Protein AF-A0A183T7M1-F1 (afdb_monomer_lite)

Radius of gyration: 22.9 Å; chains: 1; bounding box: 34×52×51 Å

Structure (mmCIF, N/CA/C/O backbone):
data_AF-A0A183T7M1-F1
#
_entry.id   AF-A0A183T7M1-F1
#
loop_
_atom_site.group_PDB
_atom_site.id
_atom_site.type_symbol
_atom_site.label_atom_id
_atom_site.label_alt_id
_atom_site.label_comp_id
_atom_site.label_asym_id
_atom_site.label_entity_id
_atom_site.label_seq_id
_atom_site.pdbx_PDB_ins_code
_atom_site.Cartn_x
_atom_site.Cartn_y
_atom_site.Cartn_z
_atom_site.occupancy
_atom_site.B_iso_or_equiv
_atom_site.auth_seq_id
_atom_site.auth_comp_id
_atom_site.auth_asym_id
_atom_site.auth_atom_id
_atom_site.pdbx_PDB_model_num
ATOM 1 N N . MET A 1 1 ? 21.894 -42.825 24.749 1.00 41.03 1 MET A N 1
ATOM 2 C CA . MET A 1 1 ? 21.998 -41.431 24.271 1.00 41.03 1 MET A CA 1
ATOM 3 C C . MET A 1 1 ? 21.369 -41.376 22.897 1.00 41.03 1 MET A C 1
ATOM 5 O O . MET A 1 1 ? 21.943 -41.913 21.964 1.00 41.03 1 MET A O 1
ATOM 9 N N . ALA A 1 2 ? 20.158 -40.844 22.791 1.00 41.00 2 ALA A N 1
ATOM 10 C CA . ALA A 1 2 ? 19.482 -40.695 21.511 1.00 41.00 2 ALA A CA 1
ATOM 11 C C . ALA A 1 2 ? 18.514 -39.526 21.617 1.00 41.00 2 ALA A C 1
ATOM 13 O O . ALA A 1 2 ? 17.634 -39.561 22.469 1.00 41.00 2 ALA A O 1
ATOM 14 N N . LEU A 1 3 ? 18.673 -38.531 20.750 1.00 40.69 3 LEU A N 1
ATOM 15 C CA . LEU A 1 3 ? 17.565 -37.701 20.292 1.00 40.69 3 LEU A CA 1
ATOM 16 C C . LEU A 1 3 ? 17.800 -37.372 18.809 1.00 40.69 3 LEU A C 1
ATOM 18 O O . LEU A 1 3 ? 18.567 -36.460 18.508 1.00 40.69 3 LEU A O 1
ATOM 22 N N . PRO A 1 4 ? 17.165 -38.108 17.879 1.00 54.69 4 PRO A N 1
ATOM 23 C CA . PRO A 1 4 ? 17.027 -37.706 16.492 1.00 54.69 4 PRO A CA 1
ATOM 24 C C . PRO A 1 4 ? 15.612 -37.158 16.285 1.00 54.69 4 PRO A C 1
ATOM 26 O O . PRO A 1 4 ? 14.655 -37.920 16.203 1.00 54.69 4 PRO A O 1
ATOM 29 N N . TRP A 1 5 ? 15.469 -35.837 16.199 1.00 39.09 5 TRP A N 1
ATOM 30 C CA . TRP A 1 5 ? 14.213 -35.211 15.775 1.00 39.09 5 TRP A CA 1
ATOM 31 C C . TRP A 1 5 ? 14.512 -33.998 14.892 1.00 39.09 5 TRP A C 1
ATOM 33 O O . TRP A 1 5 ? 14.268 -32.854 15.256 1.00 39.09 5 TRP A O 1
ATOM 43 N N . LEU A 1 6 ? 15.062 -34.259 13.709 1.00 50.03 6 LEU A N 1
ATOM 44 C CA . LEU A 1 6 ? 14.758 -33.457 12.529 1.00 50.03 6 LEU A CA 1
ATOM 45 C C . LEU A 1 6 ? 13.680 -34.235 11.777 1.00 50.03 6 LEU A C 1
ATOM 47 O O . LEU A 1 6 ? 13.978 -35.189 11.067 1.00 50.03 6 LEU A O 1
ATOM 51 N N . SER A 1 7 ? 12.419 -33.868 11.982 1.00 41.03 7 SER A N 1
ATOM 52 C CA . SER A 1 7 ? 11.362 -34.215 11.038 1.00 41.03 7 SER A CA 1
ATOM 53 C C . SER A 1 7 ? 10.283 -33.143 11.059 1.00 41.03 7 SER A C 1
ATOM 55 O O . SER A 1 7 ? 9.550 -32.989 12.030 1.00 41.03 7 SER A O 1
ATOM 57 N N . ALA A 1 8 ? 10.324 -32.366 9.979 1.00 42.62 8 ALA A N 1
ATOM 58 C CA . ALA A 1 8 ? 9.247 -31.739 9.228 1.00 42.62 8 ALA A CA 1
ATOM 59 C C . ALA A 1 8 ? 7.972 -31.246 9.943 1.00 42.62 8 ALA A C 1
ATOM 61 O O . ALA A 1 8 ? 7.255 -31.977 10.617 1.00 42.62 8 ALA A O 1
ATOM 62 N N . SER A 1 9 ? 7.599 -30.031 9.531 1.00 48.28 9 SER A N 1
ATOM 63 C CA . SER A 1 9 ? 6.230 -29.505 9.484 1.00 48.28 9 SER A CA 1
ATOM 64 C C . SER A 1 9 ? 5.632 -28.975 10.779 1.00 48.28 9 SER A C 1
ATOM 66 O O . SER A 1 9 ? 4.761 -29.612 11.351 1.00 48.28 9 SER A O 1
ATOM 68 N N . VAL A 1 10 ? 5.923 -27.713 11.113 1.00 45.53 10 VAL A N 1
ATOM 69 C CA . VAL A 1 10 ? 4.888 -26.829 11.686 1.00 45.53 10 VAL A CA 1
ATOM 70 C C . VAL A 1 10 ? 5.092 -25.382 11.226 1.00 45.53 10 VAL A C 1
ATOM 72 O O . VAL A 1 10 ? 5.360 -24.500 12.022 1.00 45.53 10 VAL A O 1
ATOM 75 N N . PHE A 1 11 ? 4.930 -25.115 9.933 1.00 42.41 11 PHE A N 1
ATOM 76 C CA . PHE A 1 11 ? 4.364 -23.830 9.501 1.00 42.41 11 PHE A CA 1
ATOM 77 C C . PHE A 1 11 ? 3.364 -24.096 8.378 1.00 42.41 11 PHE A C 1
ATOM 79 O O . PHE A 1 11 ? 3.453 -23.583 7.269 1.00 42.41 11 PHE A O 1
ATOM 86 N N . SER A 1 12 ? 2.393 -24.965 8.671 1.00 36.03 12 SER A N 1
ATOM 87 C CA . SER A 1 12 ? 1.167 -25.000 7.888 1.00 36.03 12 SER A CA 1
ATOM 88 C C . SER A 1 12 ? 0.314 -23.820 8.338 1.00 36.03 12 SER A C 1
ATOM 90 O O . SER A 1 12 ? -0.169 -23.792 9.468 1.00 36.03 12 SER A O 1
ATOM 92 N N . VAL A 1 13 ? 0.095 -22.860 7.439 1.00 43.84 13 VAL A N 1
ATOM 93 C CA . VAL A 1 13 ? -0.774 -21.680 7.630 1.00 43.84 13 VAL A CA 1
ATOM 94 C C . VAL A 1 13 ? -2.207 -22.066 8.062 1.00 43.84 13 VAL A C 1
ATOM 96 O O . VAL A 1 13 ? -2.967 -21.240 8.558 1.00 43.84 13 VAL A O 1
ATOM 99 N N . LYS A 1 14 ? -2.572 -23.352 7.973 1.00 35.84 14 LYS A N 1
ATOM 100 C CA . LYS A 1 14 ? -3.850 -23.914 8.429 1.00 35.84 14 LYS A CA 1
ATOM 101 C C . LYS A 1 14 ? -3.980 -24.077 9.953 1.00 35.84 14 LYS A C 1
ATOM 103 O O . LYS A 1 14 ? -5.064 -24.426 10.411 1.00 35.84 14 LYS A O 1
ATOM 108 N N . SER A 1 15 ? -2.934 -23.843 10.753 1.00 39.94 15 SER A N 1
ATOM 109 C CA . SER A 1 15 ? -3.007 -24.013 12.217 1.00 39.94 15 SER A CA 1
ATOM 110 C C . SER A 1 15 ? -3.327 -22.743 13.006 1.00 39.94 15 SER A C 1
ATOM 112 O O . SER A 1 15 ? -3.359 -22.802 14.237 1.00 39.94 15 SER A O 1
ATOM 114 N N . LEU A 1 16 ? -3.574 -21.606 12.349 1.00 45.69 16 LEU A N 1
ATOM 115 C CA . LEU A 1 16 ? -4.016 -20.386 13.026 1.00 45.69 16 LEU A CA 1
ATOM 116 C C . LEU A 1 16 ? -5.471 -20.553 13.489 1.00 45.69 16 LEU A C 1
ATOM 118 O O . LEU A 1 16 ? -6.417 -20.113 12.840 1.00 45.69 16 LEU A O 1
ATOM 122 N N . ARG A 1 17 ? -5.658 -21.234 14.624 1.00 45.62 17 ARG A N 1
ATOM 123 C CA . ARG A 1 17 ? -6.934 -21.230 15.338 1.00 45.62 17 ARG A CA 1
ATOM 124 C C . ARG A 1 17 ? -7.115 -19.848 15.972 1.00 45.62 17 ARG A C 1
ATOM 126 O O . ARG A 1 17 ? -6.200 -19.390 16.662 1.00 45.62 17 ARG A O 1
ATOM 133 N N . PRO A 1 18 ? -8.275 -19.194 15.813 1.00 40.81 18 PRO A N 1
ATOM 134 C CA . PRO A 1 18 ? -8.547 -17.964 16.535 1.00 40.81 18 PRO A CA 1
ATOM 135 C C . PRO A 1 18 ? -8.585 -18.282 18.035 1.00 40.81 18 PRO A C 1
ATOM 137 O O . PRO A 1 18 ? -9.464 -19.010 18.487 1.00 40.81 18 PRO A O 1
ATOM 140 N N . GLY A 1 19 ? -7.609 -17.773 18.792 1.00 42.72 19 GLY A N 1
ATOM 141 C CA . GLY A 1 19 ? -7.591 -17.857 20.258 1.00 42.72 19 GLY A CA 1
ATOM 142 C C . GLY A 1 19 ? -6.371 -18.519 20.905 1.00 42.72 19 GLY A C 1
ATOM 143 O O . GLY A 1 19 ? -6.290 -18.510 22.127 1.00 42.72 19 GLY A O 1
ATOM 144 N N . ILE A 1 20 ? -5.402 -19.048 20.150 1.00 47.41 20 ILE A N 1
ATOM 145 C CA . ILE A 1 20 ? -4.121 -19.503 20.722 1.00 47.41 20 ILE A CA 1
ATOM 146 C C . ILE A 1 20 ? -2.989 -18.837 19.945 1.00 47.41 20 ILE A C 1
ATOM 148 O O . ILE A 1 20 ? -2.5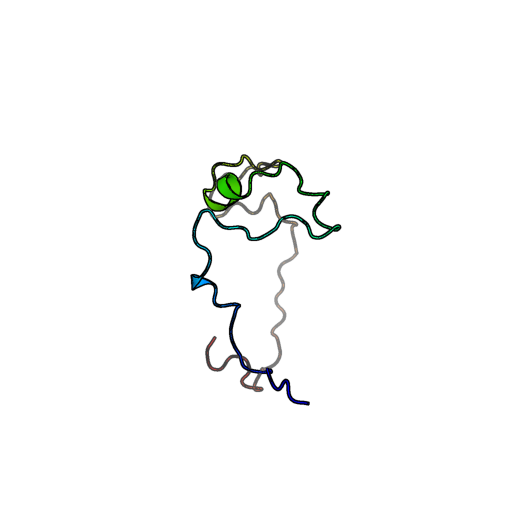26 -19.352 18.933 1.00 47.41 20 ILE A O 1
ATOM 152 N N . PHE A 1 21 ? -2.540 -17.683 20.434 1.00 54.31 21 PHE A N 1
ATOM 153 C CA . PHE A 1 21 ? -1.154 -17.270 20.243 1.00 54.31 21 PHE A CA 1
ATOM 154 C C . PHE A 1 21 ? -0.379 -17.885 21.412 1.00 54.31 21 PHE A C 1
ATOM 156 O O . PHE A 1 21 ? -0.495 -17.388 22.537 1.00 54.31 21 PHE A O 1
ATOM 163 N N . PRO A 1 22 ? 0.316 -19.017 21.222 1.00 44.56 22 PRO A N 1
ATOM 164 C CA . PRO A 1 22 ? 1.018 -19.654 22.319 1.00 44.56 22 PRO A CA 1
ATOM 165 C C . PRO A 1 22 ? 2.182 -18.745 22.733 1.00 44.56 22 PRO A C 1
ATOM 167 O O . PRO A 1 22 ? 3.123 -18.549 21.975 1.00 44.56 22 PRO A O 1
ATOM 170 N N . GLY A 1 23 ? 2.099 -18.177 23.937 1.00 45.69 23 GLY A N 1
ATOM 171 C CA . GLY A 1 23 ? 3.250 -17.626 24.651 1.00 45.69 23 GLY A CA 1
ATOM 172 C C . GLY A 1 23 ? 3.834 -16.327 24.091 1.00 45.69 23 GLY A C 1
ATOM 173 O O . GLY A 1 23 ? 4.944 -16.317 23.566 1.00 45.69 23 GLY A O 1
ATOM 174 N N . PHE A 1 24 ? 3.171 -15.197 24.350 1.00 48.72 24 PHE A N 1
ATOM 175 C CA . PHE A 1 24 ? 3.794 -13.862 24.312 1.00 48.72 24 PHE A CA 1
ATOM 176 C C . PHE A 1 24 ? 4.781 -13.650 25.480 1.00 48.72 24 PHE A C 1
ATOM 178 O O . PHE A 1 24 ? 4.681 -12.692 26.240 1.00 48.72 24 PHE A O 1
ATOM 185 N N . SER A 1 25 ? 5.753 -14.545 25.642 1.00 51.38 25 SER A N 1
ATOM 186 C CA . SER A 1 25 ? 6.916 -14.300 26.498 1.00 51.38 25 SER A CA 1
ATOM 187 C C . SER A 1 25 ? 8.204 -14.690 25.778 1.00 51.38 25 SER A C 1
ATOM 189 O O . SER A 1 25 ? 9.057 -15.384 26.325 1.00 51.38 25 SER A O 1
ATOM 191 N N . TYR A 1 26 ? 8.367 -14.207 24.547 1.00 51.31 26 TYR A N 1
ATOM 192 C CA . TYR A 1 26 ? 9.702 -13.953 24.017 1.00 51.31 26 TYR A CA 1
ATOM 193 C C . TYR A 1 26 ? 10.072 -12.500 24.355 1.00 51.31 26 TYR A C 1
ATOM 195 O O . TYR A 1 26 ? 9.283 -11.594 24.070 1.00 51.31 26 TYR A O 1
ATOM 203 N N . PRO A 1 27 ? 11.249 -12.229 24.949 1.00 51.22 27 PRO A N 1
ATOM 204 C CA . PRO A 1 27 ? 11.626 -10.902 25.454 1.00 51.22 27 PRO A CA 1
ATOM 205 C C . PRO A 1 27 ? 11.712 -9.793 24.382 1.00 51.22 27 PRO A C 1
ATOM 207 O O . PRO A 1 27 ? 11.887 -8.626 24.727 1.00 51.22 27 PRO A O 1
ATOM 210 N N . GLY A 1 28 ? 11.528 -10.122 23.097 1.00 54.69 28 GLY A N 1
ATOM 211 C CA . GLY A 1 28 ? 11.406 -9.168 21.989 1.00 54.69 28 GLY A CA 1
ATOM 212 C C . GLY A 1 28 ? 9.988 -8.637 21.720 1.00 54.69 28 GLY A C 1
ATOM 213 O O . GLY A 1 28 ? 9.832 -7.745 20.895 1.00 54.69 28 GLY A O 1
ATOM 214 N N . MET A 1 29 ? 8.946 -9.136 22.399 1.00 59.19 29 MET A N 1
ATOM 215 C CA . MET A 1 29 ? 7.545 -8.803 22.073 1.00 59.19 29 MET A CA 1
ATOM 216 C C . MET A 1 29 ? 6.980 -7.573 22.803 1.00 59.19 29 MET A C 1
ATOM 218 O O . MET A 1 29 ? 5.820 -7.224 22.595 1.00 59.19 29 MET A O 1
ATOM 222 N N . ARG A 1 30 ? 7.786 -6.872 23.620 1.00 70.38 30 ARG A N 1
ATOM 223 C CA . ARG A 1 30 ? 7.336 -5.672 24.361 1.00 70.38 30 ARG A CA 1
ATOM 224 C C . ARG A 1 30 ? 6.829 -4.555 23.450 1.00 70.38 30 ARG A C 1
ATOM 226 O O . ARG A 1 30 ? 5.923 -3.833 23.842 1.00 70.38 30 ARG A O 1
ATOM 233 N N . TYR A 1 31 ? 7.370 -4.444 22.237 1.00 77.69 31 TYR A N 1
ATOM 234 C CA . TYR A 1 31 ? 6.937 -3.437 21.264 1.00 77.69 31 TYR A CA 1
ATOM 235 C C . TYR A 1 31 ? 5.456 -3.582 20.870 1.00 77.69 31 TYR A C 1
ATOM 237 O O . TYR A 1 31 ? 4.805 -2.595 20.555 1.00 77.69 31 TYR A O 1
ATOM 245 N N . PHE A 1 32 ? 4.907 -4.798 20.948 1.00 82.94 32 PHE A N 1
ATOM 246 C CA . PHE A 1 32 ? 3.515 -5.097 20.604 1.00 82.94 32 PHE A CA 1
ATOM 247 C C . PHE A 1 32 ? 2.655 -5.431 21.825 1.00 82.94 32 PHE A C 1
ATOM 249 O O . PHE A 1 32 ? 1.563 -5.990 21.692 1.00 82.94 32 PHE A O 1
ATOM 256 N N . GLN A 1 33 ? 3.134 -5.113 23.029 1.00 84.31 33 GLN A N 1
ATOM 257 C CA . GLN A 1 33 ? 2.333 -5.277 24.231 1.00 84.31 33 GLN A CA 1
ATOM 258 C C . GLN A 1 33 ? 1.084 -4.389 24.134 1.00 84.31 33 GLN A C 1
ATOM 260 O O . GLN A 1 33 ? 1.185 -3.177 23.973 1.00 84.31 33 GLN A O 1
ATOM 265 N N . GLY A 1 34 ? -0.096 -5.006 24.227 1.00 85.12 34 GLY A N 1
ATOM 266 C CA . GLY A 1 34 ? -1.382 -4.311 24.100 1.00 85.12 34 GLY A CA 1
ATOM 267 C C . GLY A 1 34 ? -1.859 -4.087 22.661 1.00 85.12 34 GLY A C 1
ATOM 268 O O . GLY A 1 34 ? -2.912 -3.485 22.475 1.00 85.12 34 GLY A O 1
ATOM 269 N N . PHE A 1 35 ? -1.138 -4.580 21.648 1.00 89.69 35 PHE A N 1
ATOM 270 C CA . PHE A 1 35 ? -1.608 -4.521 20.265 1.00 89.69 35 PHE A CA 1
ATOM 271 C C . PHE A 1 35 ? -2.743 -5.530 20.019 1.00 89.69 35 PHE A C 1
ATOM 273 O O . PHE A 1 35 ? -2.615 -6.717 20.334 1.00 89.69 35 PHE A O 1
ATOM 280 N N . ASP A 1 36 ? -3.850 -5.073 19.429 1.00 89.25 36 ASP A N 1
ATOM 281 C CA . ASP A 1 36 ? -5.009 -5.916 19.127 1.00 89.25 36 ASP A CA 1
ATOM 282 C C . ASP A 1 36 ? -4.815 -6.722 17.830 1.00 89.25 36 ASP A C 1
ATOM 284 O O . ASP A 1 36 ? -5.253 -6.350 16.737 1.00 89.25 36 ASP A O 1
ATOM 288 N N . TRP A 1 37 ? -4.166 -7.879 17.967 1.00 86.06 37 TRP A N 1
ATOM 289 C CA . TRP A 1 37 ? -3.957 -8.828 16.870 1.00 86.06 37 TRP A CA 1
ATOM 290 C C . TRP A 1 37 ? -5.260 -9.415 16.319 1.00 86.06 37 TRP A C 1
ATOM 292 O O . TRP A 1 37 ? -5.349 -9.705 15.126 1.00 86.06 37 TRP A O 1
ATOM 302 N N . ILE A 1 38 ? -6.282 -9.586 17.164 1.00 90.62 38 ILE A N 1
ATOM 303 C CA . ILE A 1 38 ? -7.575 -10.123 16.731 1.00 90.62 38 ILE A CA 1
ATOM 304 C C . ILE A 1 38 ? -8.294 -9.093 15.863 1.00 90.62 38 ILE A C 1
ATOM 306 O O . ILE A 1 38 ? -8.815 -9.449 14.804 1.00 90.62 38 ILE A O 1
ATOM 310 N N . GLY A 1 39 ? -8.277 -7.824 16.270 1.00 92.25 39 GLY A N 1
ATOM 311 C CA . GLY A 1 39 ? -8.826 -6.723 15.493 1.00 92.25 39 GLY A CA 1
ATOM 312 C C . GLY A 1 39 ? -8.113 -6.519 14.160 1.00 92.25 39 GLY A C 1
ATOM 313 O O . GLY A 1 39 ? -8.775 -6.277 13.149 1.00 92.25 39 GLY A O 1
ATOM 314 N N . LEU A 1 40 ? -6.788 -6.707 14.113 1.00 93.75 40 L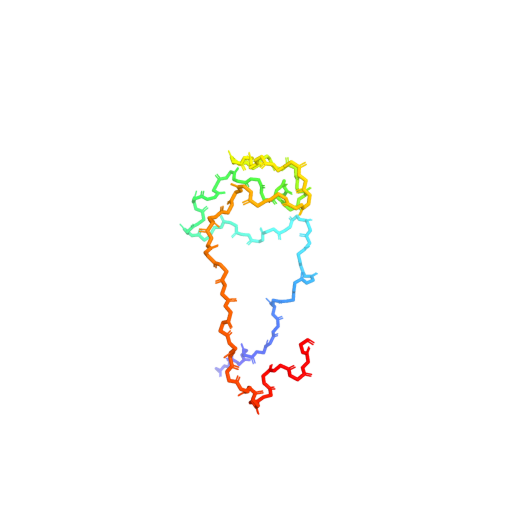EU A N 1
ATOM 315 C CA . LEU A 1 40 ? -6.036 -6.710 12.855 1.00 93.75 40 LEU A CA 1
ATOM 316 C C . LEU A 1 40 ? -6.507 -7.839 11.921 1.00 93.75 40 LEU A C 1
ATOM 318 O O . LEU A 1 40 ? -6.878 -7.573 10.779 1.00 93.75 40 LEU A O 1
ATOM 322 N N . CYS A 1 41 ? -6.563 -9.087 12.406 1.00 92.12 41 CYS A N 1
ATOM 323 C CA . CYS A 1 41 ? -7.019 -10.232 11.605 1.00 92.12 41 CYS A CA 1
ATOM 324 C C . CYS A 1 41 ? -8.465 -10.074 11.114 1.00 92.12 41 CYS A C 1
ATOM 326 O O . CYS A 1 41 ? -8.796 -10.494 10.006 1.00 92.12 41 CYS A O 1
ATOM 328 N N . ARG A 1 42 ? -9.331 -9.463 11.930 1.00 96.38 42 ARG A N 1
ATOM 329 C CA . ARG A 1 42 ? -10.740 -9.210 11.595 1.00 96.38 42 ARG A CA 1
ATOM 330 C C . ARG A 1 42 ? -10.965 -7.934 10.785 1.00 96.38 42 ARG A C 1
ATOM 332 O O . ARG A 1 42 ? -12.104 -7.682 10.406 1.00 96.38 42 ARG A O 1
ATOM 339 N N . ARG A 1 43 ? -9.917 -7.149 10.506 1.00 95.06 43 ARG A N 1
ATOM 340 C CA . ARG A 1 43 ? -10.003 -5.837 9.836 1.00 95.06 43 ARG A CA 1
ATOM 341 C C . ARG A 1 43 ? -10.915 -4.839 10.570 1.00 95.06 43 ARG A C 1
ATOM 343 O O . ARG A 1 43 ? -11.567 -4.017 9.937 1.00 95.06 43 ARG A O 1
ATOM 350 N N . THR A 1 44 ? -10.970 -4.915 11.900 1.00 96.50 44 THR A N 1
ATOM 351 C CA . THR A 1 44 ? -11.724 -3.975 12.752 1.00 96.50 44 THR A CA 1
ATOM 352 C C . THR A 1 44 ? -10.831 -2.916 13.391 1.00 96.50 44 THR A C 1
ATOM 354 O O . THR A 1 44 ? -11.336 -1.918 13.900 1.00 96.50 44 THR A O 1
ATOM 357 N N . LEU A 1 45 ? -9.511 -3.122 13.381 1.00 95.88 45 LEU A N 1
ATOM 358 C CA . LEU A 1 45 ? -8.546 -2.130 13.840 1.00 95.88 45 LEU A CA 1
ATOM 359 C C . LEU A 1 45 ? -8.447 -0.988 12.819 1.00 95.88 45 LEU A C 1
ATOM 361 O O . LEU A 1 45 ? -8.225 -1.229 11.631 1.00 95.88 45 LEU A O 1
ATOM 365 N N . VAL A 1 46 ? -8.590 0.255 13.279 1.00 95.81 46 VAL A N 1
ATOM 366 C CA . VAL A 1 46 ? -8.419 1.439 12.427 1.00 95.81 46 VAL A CA 1
ATOM 367 C C . VAL A 1 46 ? -6.932 1.626 12.130 1.00 95.81 46 VAL A C 1
ATOM 369 O O . VAL A 1 46 ? -6.114 1.679 13.049 1.00 95.81 46 VAL A O 1
ATOM 372 N N . ALA A 1 47 ? -6.578 1.724 10.847 1.00 95.12 47 ALA A N 1
ATOM 373 C CA . ALA A 1 47 ? -5.205 2.004 10.446 1.00 95.12 47 ALA A CA 1
ATOM 374 C C . ALA A 1 47 ? -4.788 3.413 10.915 1.00 95.12 47 ALA A C 1
ATOM 376 O O . ALA A 1 47 ? -5.587 4.346 10.825 1.00 95.12 47 ALA A O 1
ATOM 377 N N . PRO A 1 48 ? -3.542 3.601 11.380 1.00 95.88 48 PRO A N 1
ATOM 378 C CA . PRO A 1 48 ? -3.075 4.898 11.872 1.00 95.88 48 PRO A CA 1
ATOM 379 C C . PRO A 1 48 ? -3.021 5.970 10.775 1.00 95.88 48 PRO A C 1
ATOM 381 O O . PRO A 1 48 ? -3.158 7.156 11.063 1.00 95.88 48 PRO A O 1
ATOM 384 N N . ILE A 1 49 ? -2.831 5.560 9.519 1.00 97.38 49 ILE A N 1
ATOM 385 C CA . ILE A 1 49 ? -2.862 6.432 8.346 1.00 97.38 49 ILE A CA 1
ATOM 386 C C . ILE A 1 49 ? -3.914 5.875 7.391 1.00 97.38 49 ILE A C 1
ATOM 388 O O . ILE A 1 49 ? -3.833 4.720 6.973 1.00 97.38 49 ILE A O 1
ATOM 392 N N . LEU A 1 50 ? -4.896 6.710 7.058 1.00 96.69 50 LEU A N 1
ATOM 393 C CA . LEU A 1 50 ? -5.957 6.398 6.105 1.00 96.69 50 LEU A CA 1
ATOM 394 C C . LEU A 1 50 ? -5.682 7.155 4.796 1.00 96.69 50 LEU A C 1
ATOM 396 O O . LEU A 1 50 ? -5.957 8.359 4.735 1.00 96.69 50 LEU A O 1
ATOM 400 N N . PRO A 1 51 ? -5.113 6.501 3.765 1.00 96.69 51 PRO A N 1
ATOM 401 C CA . PRO A 1 51 ? -4.880 7.150 2.481 1.00 96.69 51 PRO A CA 1
ATOM 402 C C . PRO A 1 51 ? -6.214 7.515 1.827 1.00 96.69 51 PRO A C 1
ATOM 404 O O . PRO A 1 51 ? -7.199 6.779 1.920 1.00 96.69 51 PRO A O 1
ATOM 407 N N . LYS A 1 52 ? -6.251 8.663 1.149 1.00 97.69 52 LYS A N 1
ATOM 408 C CA . LYS A 1 52 ? -7.423 9.065 0.367 1.00 97.69 52 LYS A CA 1
ATOM 409 C C . LYS A 1 52 ? -7.351 8.368 -0.984 1.00 97.69 52 LYS A C 1
ATOM 411 O O . LYS A 1 52 ? -6.368 8.539 -1.694 1.00 97.69 52 LYS A O 1
ATOM 416 N N . VAL A 1 53 ? -8.383 7.601 -1.321 1.00 97.50 53 VAL A N 1
ATOM 417 C CA . VAL A 1 53 ? -8.509 6.915 -2.611 1.00 97.50 53 VAL A CA 1
ATOM 418 C C . VAL A 1 53 ? -9.863 7.284 -3.201 1.00 97.50 53 VAL A C 1
ATOM 420 O O . VAL A 1 53 ? -10.903 6.983 -2.619 1.00 97.50 53 VAL A O 1
ATOM 423 N N . SER A 1 54 ? -9.846 7.986 -4.328 1.00 97.50 54 SER A N 1
ATOM 424 C CA . SER A 1 54 ? -11.040 8.468 -5.030 1.00 97.50 54 SER A CA 1
ATOM 425 C C . SER A 1 54 ? -11.703 7.397 -5.903 1.00 97.50 54 SER A C 1
ATOM 427 O O . SER A 1 54 ? -12.898 7.491 -6.177 1.00 97.50 54 SER A O 1
ATOM 429 N N . GLY A 1 55 ? -10.964 6.357 -6.302 1.00 97.50 55 GLY A N 1
ATOM 430 C CA . GLY A 1 55 ? -11.485 5.239 -7.085 1.00 97.50 55 GLY A CA 1
ATOM 431 C C . GLY A 1 55 ? -10.410 4.222 -7.492 1.00 97.50 55 GLY A C 1
ATOM 432 O O . GLY A 1 55 ? -9.247 4.380 -7.126 1.00 97.50 55 GLY A O 1
ATOM 433 N N . PRO A 1 56 ? -10.777 3.182 -8.267 1.00 97.56 56 PRO A N 1
ATOM 434 C CA . PRO A 1 56 ? -9.863 2.097 -8.646 1.00 97.56 56 PRO A CA 1
ATOM 435 C C . PRO A 1 56 ? -8.671 2.518 -9.518 1.00 97.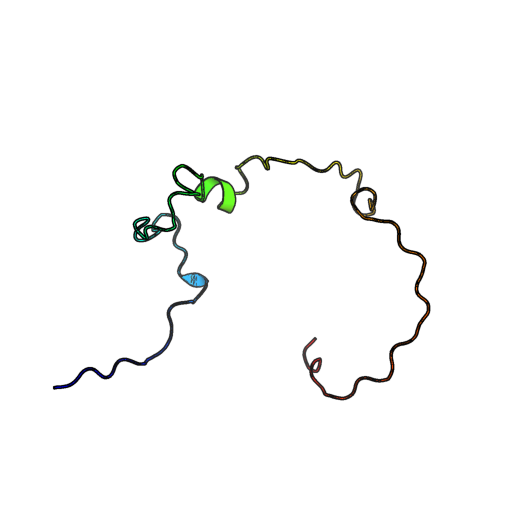56 56 PRO A C 1
ATOM 437 O O . PRO A 1 56 ? -7.682 1.798 -9.576 1.00 97.56 56 PRO A O 1
ATOM 440 N N . THR A 1 57 ? -8.760 3.660 -10.203 1.00 97.62 57 THR A N 1
ATOM 441 C CA . THR A 1 57 ? -7.706 4.201 -11.082 1.00 97.62 57 THR A CA 1
ATOM 442 C C . THR A 1 57 ? -6.932 5.354 -10.437 1.00 97.62 57 THR A C 1
ATOM 444 O O . THR A 1 57 ? -6.212 6.076 -11.123 1.00 97.62 57 THR A O 1
ATOM 447 N N . ASP A 1 58 ? -7.128 5.593 -9.139 1.00 97.62 58 ASP A N 1
ATOM 448 C CA . ASP A 1 58 ? -6.468 6.678 -8.422 1.00 97.62 58 ASP A CA 1
A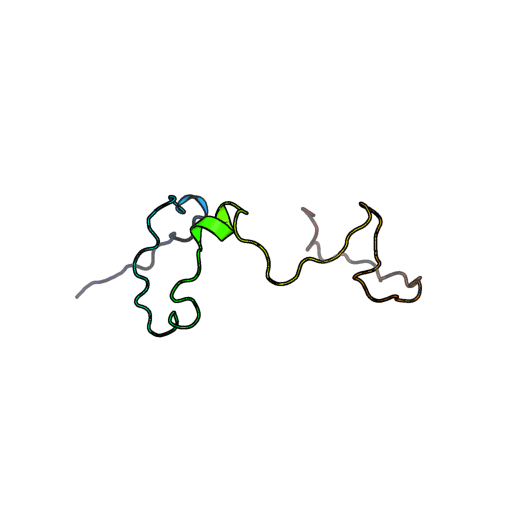TOM 449 C C . ASP A 1 58 ? -5.007 6.327 -8.110 1.00 97.62 58 ASP A C 1
ATOM 451 O O . ASP A 1 58 ? -4.719 5.481 -7.263 1.00 97.62 58 ASP A O 1
ATOM 455 N N . VAL A 1 59 ? -4.087 7.020 -8.778 1.00 97.06 59 VAL A N 1
ATOM 456 C CA . VAL A 1 59 ? -2.636 6.890 -8.581 1.00 97.06 59 VAL A CA 1
ATOM 457 C C . VAL A 1 59 ? -2.043 8.044 -7.757 1.00 97.06 59 VAL A C 1
ATOM 459 O O . VAL A 1 59 ? -0.831 8.204 -7.706 1.00 97.06 59 VAL A O 1
ATOM 462 N N . SER A 1 60 ? -2.867 8.865 -7.092 1.00 97.06 60 SER A N 1
ATOM 463 C CA . SER A 1 60 ? -2.413 10.071 -6.372 1.00 97.06 60 SER A CA 1
ATOM 464 C C . SER A 1 60 ? -1.533 9.806 -5.146 1.00 97.06 60 SER A C 1
ATOM 466 O O . SER A 1 60 ? -0.809 10.704 -4.724 1.00 97.06 60 SER A O 1
ATOM 468 N N . ASN A 1 61 ? -1.569 8.591 -4.587 1.00 97.25 61 ASN A N 1
ATOM 469 C CA . ASN A 1 61 ? -0.690 8.171 -3.488 1.00 97.25 61 ASN A CA 1
ATOM 470 C C . ASN A 1 61 ? 0.638 7.558 -3.982 1.00 97.25 61 ASN A C 1
ATOM 472 O O . ASN A 1 61 ? 1.389 7.023 -3.170 1.00 97.25 61 ASN A O 1
ATOM 476 N N . PHE A 1 62 ? 0.909 7.601 -5.290 1.00 97.12 62 PHE A N 1
ATOM 477 C CA . PHE A 1 62 ? 2.143 7.118 -5.906 1.00 97.12 62 PHE A CA 1
ATOM 478 C C . PHE A 1 62 ? 2.935 8.279 -6.508 1.00 97.12 62 PHE A C 1
ATOM 480 O O . PHE A 1 62 ? 2.374 9.301 -6.913 1.00 97.12 62 PHE A O 1
ATOM 487 N N . ASP A 1 63 ? 4.247 8.093 -6.609 1.00 97.25 63 ASP A N 1
ATOM 488 C CA . ASP A 1 63 ? 5.108 9.015 -7.339 1.00 97.25 63 ASP A CA 1
ATOM 489 C C . ASP A 1 63 ? 4.848 8.931 -8.848 1.00 97.25 63 ASP A C 1
ATOM 491 O O . ASP A 1 63 ? 4.474 7.889 -9.393 1.00 97.25 63 ASP A O 1
ATOM 495 N N . LYS A 1 64 ? 5.058 10.054 -9.540 1.00 95.50 64 LYS A N 1
ATOM 496 C CA . LYS A 1 64 ? 4.949 10.118 -10.998 1.00 95.50 64 LYS A CA 1
ATOM 497 C C . LYS A 1 64 ? 6.296 9.786 -11.618 1.00 95.50 64 LYS A C 1
ATOM 499 O O . LYS A 1 64 ? 7.257 10.533 -11.442 1.00 95.50 64 LYS A O 1
ATOM 504 N N . TYR A 1 65 ? 6.327 8.710 -12.388 1.00 93.56 65 TYR A N 1
ATOM 505 C CA . TYR A 1 65 ? 7.472 8.329 -13.204 1.00 93.56 65 TYR A CA 1
ATOM 506 C C . TYR A 1 65 ? 7.187 8.632 -14.679 1.00 93.56 65 TYR A C 1
ATOM 508 O O . TYR A 1 65 ? 6.021 8.618 -15.081 1.00 93.56 65 TYR A O 1
ATOM 516 N N . PRO A 1 66 ? 8.217 8.954 -15.481 1.00 93.94 66 PRO A N 1
ATOM 517 C CA . PRO A 1 66 ? 8.062 9.046 -16.927 1.00 93.94 66 PRO A CA 1
ATOM 518 C C . PRO A 1 66 ? 7.729 7.673 -17.517 1.00 93.94 66 PRO A C 1
ATOM 520 O O . PR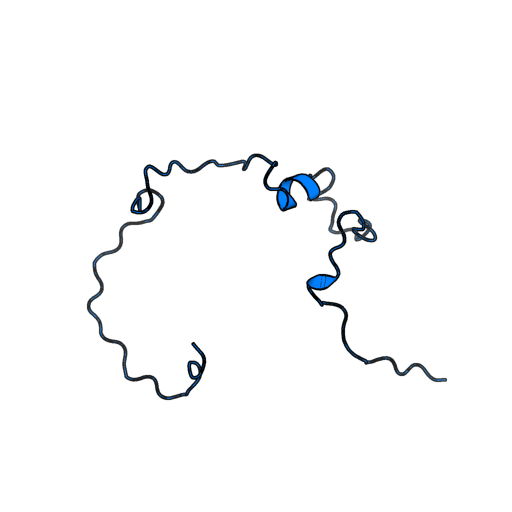O A 1 66 ? 8.088 6.641 -16.945 1.00 93.94 66 PRO A O 1
ATOM 523 N N . ASP A 1 67 ? 7.091 7.675 -18.684 1.00 91.44 67 ASP A N 1
ATOM 524 C CA . ASP A 1 67 ? 6.826 6.445 -19.421 1.00 91.44 67 ASP A CA 1
ATOM 525 C C . ASP A 1 67 ? 8.148 5.762 -19.807 1.00 91.44 67 ASP A C 1
ATOM 527 O O . ASP A 1 67 ? 9.071 6.399 -20.325 1.00 91.44 67 ASP A O 1
ATOM 531 N N . GLN A 1 68 ? 8.235 4.458 -19.546 1.00 90.31 68 GLN A N 1
ATOM 532 C CA . GLN A 1 68 ? 9.358 3.619 -19.952 1.00 90.31 68 GLN A CA 1
ATOM 533 C C . GLN A 1 68 ? 8.970 2.835 -21.204 1.00 90.31 68 GLN A C 1
ATOM 535 O O . GLN A 1 68 ? 7.952 2.145 -21.219 1.00 90.31 68 GLN A O 1
ATOM 540 N N . PHE A 1 69 ? 9.794 2.936 -22.246 1.00 89.75 69 PHE A N 1
ATOM 541 C CA . PHE A 1 69 ? 9.568 2.271 -23.536 1.00 89.75 69 PHE A CA 1
ATOM 542 C C . PHE A 1 69 ? 10.655 1.241 -23.871 1.00 89.75 69 PHE A C 1
ATOM 544 O O . PHE A 1 69 ? 10.726 0.764 -25.003 1.00 89.75 69 PHE A O 1
ATOM 551 N N . ASP A 1 70 ? 11.503 0.902 -22.900 1.00 90.94 70 ASP A N 1
ATOM 552 C CA . ASP A 1 70 ? 12.596 -0.042 -23.096 1.00 90.94 70 ASP A CA 1
ATOM 553 C C . ASP A 1 70 ? 12.065 -1.478 -23.112 1.00 90.94 70 ASP A C 1
ATOM 555 O O . ASP A 1 70 ? 11.374 -1.918 -22.190 1.00 90.94 70 ASP A O 1
ATOM 559 N N . LEU A 1 71 ? 12.401 -2.216 -24.169 1.00 90.25 71 LEU A N 1
ATOM 560 C CA . LEU A 1 71 ? 12.098 -3.640 -24.267 1.00 90.25 71 LEU A CA 1
ATOM 561 C C . LEU A 1 71 ? 13.180 -4.436 -23.522 1.00 90.25 71 LEU A C 1
ATOM 563 O O . LEU A 1 71 ? 14.362 -4.285 -23.852 1.00 90.25 71 LEU A O 1
ATOM 567 N N . PRO A 1 72 ? 12.817 -5.281 -22.538 1.00 90.75 72 PRO A N 1
ATOM 568 C CA . PRO A 1 72 ? 13.780 -6.185 -21.926 1.00 90.75 72 PRO A CA 1
ATOM 569 C C . PRO A 1 72 ? 14.261 -7.226 -22.956 1.00 90.75 72 PRO A C 1
ATOM 571 O O . PRO A 1 72 ? 13.543 -7.515 -23.916 1.00 90.75 72 PRO A O 1
ATOM 574 N N . PRO A 1 73 ? 15.469 -7.792 -22.785 1.00 93.69 73 PRO A N 1
ATOM 575 C CA . PRO A 1 73 ? 15.921 -8.917 -23.598 1.00 93.69 73 PRO A CA 1
ATOM 576 C C . PRO A 1 73 ? 15.058 -10.158 -23.344 1.00 93.69 73 PRO A C 1
ATOM 578 O O . PRO A 1 73 ? 14.438 -10.278 -22.284 1.00 93.69 73 PRO A O 1
ATOM 581 N N . ASP A 1 74 ? 15.078 -11.095 -24.293 1.00 93.44 74 ASP A N 1
ATOM 582 C CA . ASP A 1 74 ? 14.404 -12.382 -24.133 1.00 93.44 74 ASP A CA 1
ATOM 583 C C . ASP A 1 74 ? 14.926 -13.116 -22.886 1.00 93.44 74 ASP A C 1
ATOM 585 O O . ASP A 1 74 ? 16.136 -13.234 -22.658 1.00 93.44 74 ASP A O 1
ATOM 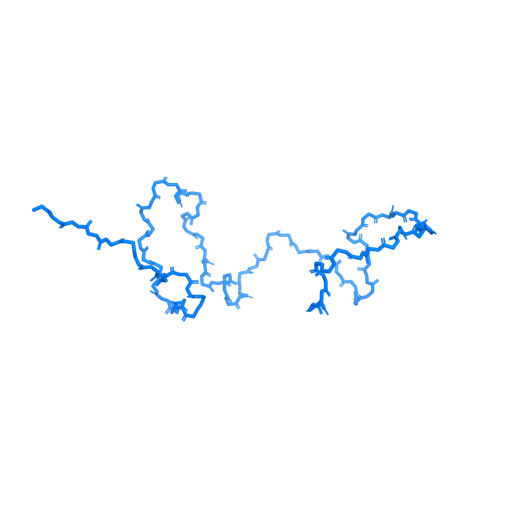589 N N . GLU A 1 75 ? 13.987 -13.591 -22.068 1.00 93.69 75 GLU A N 1
ATOM 590 C CA . GLU A 1 75 ? 14.240 -14.383 -20.869 1.00 93.69 75 GLU A CA 1
ATOM 591 C C . GLU A 1 75 ? 13.838 -15.832 -21.170 1.00 93.69 75 GLU A C 1
ATOM 593 O O . GLU A 1 75 ? 12.703 -16.111 -21.554 1.00 93.69 75 GLU A O 1
ATOM 598 N N . ASN A 1 76 ? 14.798 -16.754 -21.068 1.00 94.69 76 ASN A N 1
ATOM 599 C CA . ASN A 1 76 ? 14.610 -18.160 -21.434 1.00 94.69 76 ASN A CA 1
ATOM 600 C C . ASN A 1 76 ? 15.117 -19.112 -20.343 1.00 94.69 76 ASN A C 1
ATOM 602 O O . ASN A 1 76 ? 15.453 -20.261 -20.642 1.00 94.69 76 ASN A O 1
ATOM 606 N N . SER A 1 77 ? 15.242 -18.652 -19.095 1.00 95.38 77 SER A N 1
ATOM 607 C CA . SER A 1 77 ? 15.740 -19.515 -18.016 1.00 95.38 77 SER A CA 1
ATOM 608 C C . SER A 1 77 ? 14.675 -20.484 -17.501 1.00 95.38 77 SER A C 1
ATOM 610 O O . SER A 1 77 ? 15.023 -21.510 -16.913 1.00 95.38 77 SER A O 1
ATOM 612 N N . GLY A 1 78 ? 13.394 -20.191 -17.754 1.00 95.25 78 GLY A N 1
ATOM 613 C CA . GLY A 1 78 ? 12.261 -21.012 -17.330 1.00 95.25 78 GLY A CA 1
ATOM 614 C C . GLY A 1 78 ? 11.887 -20.835 -15.857 1.00 95.25 78 GLY A C 1
ATOM 615 O O . GLY A 1 78 ? 11.275 -21.725 -15.269 1.00 95.25 78 GLY A O 1
ATOM 616 N N . TRP A 1 79 ? 12.257 -19.713 -15.230 1.00 96.62 79 TRP A N 1
ATOM 617 C CA . TRP A 1 79 ? 11.828 -19.387 -13.861 1.00 96.62 79 TRP A CA 1
ATOM 618 C C . TRP A 1 79 ? 10.313 -19.128 -13.758 1.00 96.62 79 TRP A C 1
ATOM 620 O O . TRP A 1 79 ? 9.743 -19.208 -12.670 1.00 96.62 79 TRP A O 1
ATOM 630 N N . ASP A 1 80 ? 9.679 -18.846 -14.892 1.00 94.75 80 ASP A N 1
ATOM 631 C CA . ASP A 1 80 ? 8.293 -18.433 -15.084 1.00 94.75 80 ASP A CA 1
ATOM 632 C C . ASP A 1 80 ? 7.430 -19.502 -15.782 1.00 94.75 80 ASP A C 1
ATOM 634 O O . ASP A 1 80 ? 6.356 -19.196 -16.291 1.00 94.75 80 ASP A O 1
ATOM 638 N N . ILE A 1 81 ? 7.853 -20.773 -15.775 1.00 95.94 81 ILE A N 1
ATOM 639 C CA . ILE A 1 81 ? 7.111 -21.879 -16.420 1.00 95.94 81 ILE A CA 1
ATOM 640 C C . ILE A 1 81 ? 5.657 -21.999 -15.919 1.00 95.94 81 ILE A C 1
ATOM 642 O O . ILE A 1 81 ? 4.783 -22.392 -16.690 1.00 95.94 81 ILE A O 1
ATOM 646 N N . ASP A 1 82 ? 5.402 -21.642 -14.657 1.00 95.44 82 ASP A N 1
ATOM 647 C CA . ASP A 1 82 ? 4.089 -21.738 -14.001 1.00 95.44 82 ASP A CA 1
ATOM 648 C C . ASP A 1 82 ? 3.512 -20.362 -13.582 1.00 95.44 82 ASP A C 1
ATOM 650 O O . ASP A 1 82 ? 2.704 -20.301 -12.650 1.00 95.44 82 ASP A O 1
ATOM 654 N N . PHE A 1 83 ? 3.971 -19.258 -14.188 1.00 90.75 83 PHE A N 1
ATOM 655 C CA . PHE A 1 83 ? 3.574 -17.894 -13.796 1.00 90.75 83 PHE A CA 1
ATOM 656 C C . PHE A 1 83 ? 2.129 -17.524 -14.178 1.00 90.75 83 PHE A C 1
ATOM 658 O O . PHE A 1 83 ? 1.622 -18.006 -15.218 1.00 90.75 83 PHE A O 1
#

InterPro domains:
  IPR000961 AGC-kinase, C-terminal [PS51285] (33-83)
  IPR000961 AGC-kinase, C-terminal [SM00133] (33-83)

Sequence (83 aa):
MALPWLSASVFSVKSLRPGIFPGFSYPGMRYFQGFDWIGLCRRTLVAPILPKVSGPTDVSNFDKYPDQFDLPPDENSGWDIDF

pLDDT: mean 76.58, std 23.27, range [35.84, 97.69]

Secondary structure (DSSP, 8-state):
------------GGG--TT------STTGGGGTT--HHHHHTT-SPPSS-----STT--TTS---PPP-PPPPP--S-TTTT-

Organism: Schistocephalus solidus (NCBI:txid70667)

Foldseek 3Di:
DDDDDPDDDDPPVVPPDPPDPDDPPDVPCPVCVVPDPVCVVVVNDDDPDDDDDPDPPDCPVDDDDDDDDDDDDDDDPCPVVPD